Protein AF-A0A928CEN6-F1 (afdb_monomer)

Nearest PDB structures (foldseek):
  6eri-assembly1_Az  TM=1.935E-01  e=9.659E-01  Spinacia oleracea
  6ucq-assembly2_2w  TM=2.050E-01  e=7.772E+00  Thermus thermophilus HB8

Solvent-accessible surface area (backbone atoms only — not comparable to full-atom values): 9638 Å² total; per-residue (Å²): 130,81,51,72,68,55,51,50,57,54,56,73,70,51,58,93,53,39,37,48,32,36,59,59,85,75,24,34,32,21,48,49,69,21,22,50,49,39,35,76,67,61,49,87,62,78,73,44,77,46,77,37,79,91,77,73,42,78,44,39,33,30,74,46,50,56,86,57,46,68,73,60,59,58,90,54,57,70,46,81,50,99,58,40,33,34,36,56,53,58,77,90,65,59,74,63,72,74,55,53,62,54,46,55,52,53,58,54,55,66,62,66,64,74,64,64,73,85,73,52,81,78,50,58,74,65,50,51,51,50,47,55,51,50,62,73,71,51,65,67,92,82,52,54,73,67,55,51,54,52,50,54,54,52,50,50,50,57,64,61,70,121

Structure (mmCIF, N/CA/C/O backbone):
data_AF-A0A928CEN6-F1
#
_entry.id   AF-A0A928CEN6-F1
#
loop_
_atom_site.group_PDB
_atom_site.id
_atom_site.type_symbol
_atom_site.label_atom_id
_atom_site.label_alt_id
_atom_site.label_comp_id
_atom_site.label_asym_id
_atom_site.label_entity_id
_atom_site.label_seq_id
_atom_site.pdbx_PDB_ins_code
_atom_site.Cartn_x
_atom_site.Cartn_y
_atom_site.Cartn_z
_atom_site.occupancy
_atom_site.B_iso_or_equiv
_atom_site.auth_seq_id
_atom_site.auth_comp_id
_atom_site.auth_asym_id
_atom_site.auth_atom_id
_atom_site.pdbx_PDB_model_num
ATOM 1 N N . MET A 1 1 ? -12.732 -8.418 -9.285 1.00 65.50 1 MET A N 1
ATOM 2 C CA . MET A 1 1 ? -11.480 -8.115 -8.556 1.00 65.50 1 MET A CA 1
ATOM 3 C C . MET A 1 1 ? -10.814 -9.436 -8.225 1.00 65.50 1 MET A C 1
ATOM 5 O O . MET A 1 1 ? -11.545 -10.324 -7.795 1.00 65.50 1 MET A O 1
ATOM 9 N N . PRO A 1 2 ? -9.497 -9.578 -8.441 1.00 81.44 2 PRO A N 1
ATOM 10 C CA . PRO A 1 2 ? -8.765 -10.781 -8.051 1.00 81.44 2 PRO A CA 1
ATOM 11 C C . PRO A 1 2 ? -8.824 -10.985 -6.533 1.00 81.44 2 PRO A C 1
ATOM 13 O O . PRO A 1 2 ? -8.912 -10.015 -5.771 1.00 81.44 2 PRO A O 1
ATOM 16 N N . THR A 1 3 ? -8.799 -12.240 -6.081 1.00 87.88 3 THR A N 1
ATOM 17 C CA . THR A 1 3 ? -8.685 -12.532 -4.648 1.00 87.88 3 THR A CA 1
ATOM 18 C C . THR A 1 3 ? -7.268 -12.229 -4.163 1.00 87.88 3 THR A C 1
ATOM 20 O O . THR A 1 3 ? -6.335 -12.114 -4.955 1.00 87.88 3 THR A O 1
ATOM 23 N N . TYR A 1 4 ? -7.063 -12.144 -2.845 1.00 85.88 4 TYR A N 1
ATOM 24 C CA . TYR A 1 4 ? -5.704 -12.023 -2.306 1.00 85.88 4 TYR A CA 1
ATOM 25 C C . TYR A 1 4 ? -4.802 -13.190 -2.730 1.00 85.88 4 TYR A C 1
ATOM 27 O O . TYR A 1 4 ? -3.616 -12.977 -2.929 1.00 85.88 4 TYR A O 1
ATOM 35 N N . ILE A 1 5 ? -5.344 -14.400 -2.894 1.00 88.38 5 ILE A N 1
ATOM 36 C CA . ILE A 1 5 ? -4.552 -15.560 -3.321 1.00 88.38 5 ILE A CA 1
ATOM 37 C C . ILE A 1 5 ? -4.051 -15.356 -4.752 1.00 88.38 5 ILE A C 1
ATOM 39 O O . ILE A 1 5 ? -2.872 -15.577 -5.015 1.00 88.38 5 ILE A O 1
ATOM 43 N N . ASP A 1 6 ? -4.921 -14.890 -5.648 1.00 91.00 6 ASP A N 1
ATOM 44 C CA . ASP A 1 6 ? -4.562 -14.636 -7.047 1.00 91.00 6 ASP A CA 1
ATOM 45 C C . ASP A 1 6 ? -3.518 -13.523 -7.147 1.00 91.00 6 ASP A C 1
ATOM 47 O O . ASP A 1 6 ? -2.530 -13.665 -7.857 1.00 91.00 6 ASP A O 1
ATOM 51 N N . VAL A 1 7 ? -3.692 -12.448 -6.370 1.00 91.50 7 VAL A N 1
ATOM 52 C CA . VAL A 1 7 ? -2.750 -11.322 -6.332 1.00 91.50 7 VAL A CA 1
ATOM 53 C C . VAL A 1 7 ? -1.373 -11.741 -5.827 1.00 91.50 7 VAL A C 1
ATOM 55 O O . VAL A 1 7 ? -0.380 -11.329 -6.415 1.00 91.50 7 VAL A O 1
ATOM 58 N N . ILE A 1 8 ? -1.287 -12.553 -4.769 1.00 91.06 8 ILE A N 1
ATOM 59 C CA . ILE A 1 8 ? 0.012 -12.991 -4.240 1.00 91.06 8 ILE A CA 1
ATOM 60 C C . ILE A 1 8 ? 0.712 -13.940 -5.212 1.00 91.06 8 ILE A C 1
ATOM 62 O O . ILE A 1 8 ? 1.891 -13.749 -5.486 1.00 91.06 8 ILE A O 1
ATOM 66 N N . LYS A 1 9 ? -0.010 -14.889 -5.817 1.00 92.06 9 LYS A N 1
ATOM 67 C CA . LYS A 1 9 ? 0.566 -15.739 -6.872 1.00 92.06 9 LYS A CA 1
ATOM 68 C C . LYS A 1 9 ? 1.025 -14.917 -8.071 1.00 92.06 9 LYS A C 1
ATOM 70 O O . LYS A 1 9 ? 2.051 -15.209 -8.676 1.00 92.06 9 LYS A O 1
ATOM 75 N N . PHE A 1 10 ? 0.259 -13.897 -8.440 1.00 92.19 10 PHE A N 1
ATOM 76 C CA . PHE A 1 10 ? 0.631 -12.996 -9.518 1.00 92.19 10 PHE A CA 1
ATOM 77 C C . PHE A 1 10 ? 1.890 -12.194 -9.157 1.00 92.19 10 PHE A C 1
ATOM 79 O O . PHE A 1 10 ? 2.787 -12.086 -9.983 1.00 92.19 10 PHE A O 1
ATOM 86 N N . GLU A 1 11 ? 2.003 -11.696 -7.926 1.00 93.25 11 GLU A N 1
ATOM 87 C CA . GLU A 1 11 ? 3.195 -11.006 -7.415 1.00 93.25 11 GLU A CA 1
ATOM 88 C C . GLU A 1 11 ? 4.443 -11.899 -7.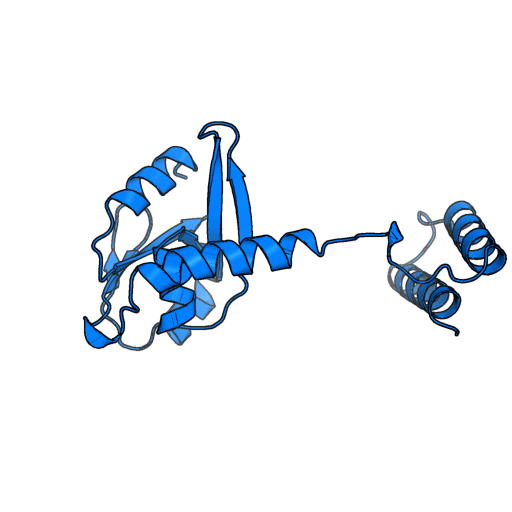410 1.00 93.25 11 GLU A C 1
ATOM 90 O O . GLU A 1 11 ? 5.506 -11.461 -7.831 1.00 93.25 11 GLU A O 1
ATOM 95 N N . GLU A 1 12 ? 4.324 -13.165 -7.005 1.00 91.25 12 GLU A N 1
ATOM 96 C CA . GLU A 1 12 ? 5.446 -14.121 -6.977 1.00 91.25 12 GLU A CA 1
ATOM 97 C C . GLU A 1 12 ? 6.055 -14.386 -8.363 1.00 91.25 12 GLU A C 1
ATOM 99 O O . GLU A 1 12 ? 7.218 -14.765 -8.468 1.00 91.25 12 GLU A O 1
ATOM 104 N N . ASN A 1 13 ? 5.287 -14.159 -9.431 1.00 91.75 13 ASN A N 1
ATOM 105 C CA . ASN A 1 13 ? 5.745 -14.288 -10.814 1.00 91.75 13 ASN A CA 1
ATOM 106 C C . ASN A 1 13 ? 6.246 -12.957 -11.410 1.00 91.75 13 ASN A C 1
ATOM 108 O O . ASN A 1 13 ? 6.406 -12.850 -12.628 1.00 91.75 13 ASN A O 1
ATOM 112 N N . ALA A 1 14 ? 6.410 -11.905 -10.605 1.00 89.94 14 ALA A N 1
ATOM 113 C CA . ALA A 1 14 ? 6.951 -10.638 -11.081 1.00 89.94 14 ALA A CA 1
ATOM 114 C C . ALA A 1 14 ? 8.466 -10.749 -11.344 1.00 89.94 14 ALA A C 1
ATOM 116 O O . ALA A 1 14 ? 9.185 -11.356 -10.547 1.00 89.94 14 ALA A O 1
ATOM 117 N N . PRO A 1 15 ? 8.981 -10.148 -12.433 1.00 90.56 15 PRO A N 1
ATOM 118 C CA . PRO A 1 15 ? 10.419 -10.047 -12.644 1.00 90.56 15 PRO A CA 1
ATOM 119 C C . PRO A 1 15 ? 11.120 -9.287 -11.509 1.00 90.56 15 PRO A C 1
ATOM 121 O O . PRO A 1 15 ? 10.557 -8.383 -10.891 1.00 90.56 15 PRO A O 1
ATOM 124 N N . VAL A 1 16 ? 12.392 -9.609 -11.272 1.00 87.94 16 VAL A N 1
ATOM 125 C CA . VAL A 1 16 ? 13.201 -9.040 -10.176 1.00 87.94 16 VAL A CA 1
ATOM 126 C C . VAL A 1 16 ? 13.340 -7.513 -10.279 1.00 87.94 16 VAL A C 1
ATOM 128 O O . VAL A 1 16 ? 13.387 -6.821 -9.263 1.00 87.94 16 VAL A O 1
ATOM 131 N N . ASN A 1 17 ? 13.359 -6.963 -11.489 1.00 91.38 17 ASN A N 1
ATOM 132 C CA . ASN A 1 17 ? 13.479 -5.529 -11.752 1.00 91.38 17 ASN A CA 1
ATOM 133 C C . ASN A 1 17 ? 12.127 -4.828 -11.938 1.00 91.38 17 ASN A C 1
ATOM 135 O O . ASN A 1 17 ? 12.060 -3.771 -12.557 1.00 91.38 17 ASN A O 1
ATOM 139 N N . THR A 1 18 ? 11.034 -5.428 -11.478 1.00 94.12 18 THR A N 1
ATOM 140 C CA . THR A 1 18 ? 9.691 -4.917 -11.738 1.00 94.12 18 THR A CA 1
ATOM 141 C C . THR A 1 18 ? 8.949 -4.632 -10.443 1.00 94.12 18 THR A C 1
ATOM 143 O O . THR A 1 18 ? 8.920 -5.457 -9.533 1.00 94.12 18 THR A O 1
ATOM 146 N N . ILE A 1 19 ? 8.301 -3.467 -10.390 1.00 94.75 19 ILE A N 1
ATOM 147 C CA . ILE A 1 19 ? 7.291 -3.152 -9.382 1.00 94.75 19 ILE A CA 1
ATOM 148 C C . ILE A 1 19 ? 5.921 -3.382 -9.998 1.00 94.75 19 ILE A C 1
ATOM 150 O O . ILE A 1 19 ? 5.507 -2.675 -10.918 1.00 94.75 19 ILE A O 1
ATOM 154 N N . ARG A 1 20 ? 5.194 -4.345 -9.451 1.00 95.19 20 ARG A N 1
ATOM 155 C CA . ARG A 1 20 ? 3.872 -4.730 -9.917 1.00 95.19 20 ARG A CA 1
ATOM 156 C C . ARG A 1 20 ? 2.782 -4.037 -9.122 1.00 95.19 20 ARG A C 1
ATOM 158 O O . ARG A 1 20 ? 2.711 -4.116 -7.894 1.00 95.19 20 ARG A O 1
ATOM 165 N N . LEU A 1 21 ? 1.904 -3.354 -9.848 1.00 93.94 21 LEU A N 1
ATOM 166 C CA . LEU A 1 21 ? 0.791 -2.600 -9.297 1.00 93.94 21 LEU A CA 1
ATOM 167 C C . LEU A 1 21 ? -0.535 -3.217 -9.711 1.00 93.94 21 LEU A C 1
ATOM 169 O O . LEU A 1 21 ? -0.857 -3.352 -10.890 1.00 93.94 21 LEU A O 1
ATOM 173 N N . VAL A 1 22 ? -1.342 -3.546 -8.708 1.00 94.31 22 VAL A N 1
ATOM 174 C CA . VAL A 1 22 ? -2.647 -4.185 -8.867 1.00 94.31 22 VAL A CA 1
ATOM 175 C C . VAL A 1 22 ? -3.753 -3.186 -8.551 1.00 94.31 22 VAL A C 1
ATOM 177 O O . VAL A 1 22 ? -3.754 -2.549 -7.494 1.00 94.31 22 VAL A O 1
ATOM 180 N N . LYS A 1 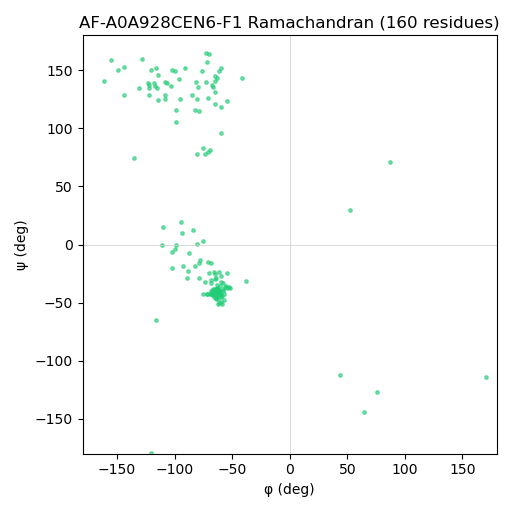23 ? -4.725 -3.057 -9.456 1.00 92.19 23 LYS A N 1
ATOM 181 C CA . LYS A 1 23 ? -5.885 -2.182 -9.285 1.00 92.19 23 LYS A CA 1
ATOM 182 C C . LYS A 1 23 ? -6.832 -2.750 -8.229 1.00 92.19 23 LYS A C 1
ATOM 184 O O . LYS A 1 23 ? -7.305 -3.881 -8.319 1.00 92.19 23 LYS A O 1
ATOM 189 N N . SER A 1 24 ? -7.152 -1.927 -7.238 1.00 88.50 24 SER A N 1
ATOM 190 C CA . SER A 1 24 ? -8.016 -2.248 -6.104 1.00 88.50 24 SER A CA 1
ATOM 191 C C . SER A 1 24 ? -8.990 -1.091 -5.855 1.00 88.50 24 SER A C 1
ATOM 193 O O . SER A 1 24 ? -8.846 -0.330 -4.896 1.00 88.50 24 SER A O 1
ATOM 195 N N . GLY A 1 25 ? -10.001 -0.966 -6.717 1.00 86.75 25 GLY A N 1
ATOM 196 C CA . GLY A 1 25 ? -10.961 0.142 -6.681 1.00 86.75 25 GLY A CA 1
ATOM 197 C C . GLY A 1 25 ? -10.336 1.425 -7.229 1.00 86.75 25 GLY A C 1
ATOM 198 O O . GLY A 1 25 ? -9.779 1.406 -8.323 1.00 86.75 25 GLY A O 1
ATOM 199 N N . GLU A 1 26 ? -10.405 2.514 -6.459 1.00 87.31 26 GLU A N 1
ATOM 200 C CA . GLU A 1 26 ? -9.787 3.818 -6.786 1.00 87.31 26 GLU A CA 1
ATOM 201 C C . GLU A 1 26 ? -8.279 3.888 -6.474 1.00 87.31 26 GLU A C 1
ATOM 203 O O . GLU A 1 26 ? -7.625 4.916 -6.670 1.00 87.31 26 GLU A O 1
ATOM 208 N N . PHE A 1 27 ? -7.721 2.791 -5.962 1.00 89.69 27 PHE A N 1
ATOM 209 C CA . PHE A 1 27 ? -6.328 2.685 -5.554 1.00 89.69 27 PHE A CA 1
ATOM 210 C C . PHE A 1 27 ? -5.601 1.661 -6.413 1.00 89.69 27 PHE A C 1
ATOM 212 O O . PHE A 1 27 ? -6.183 0.659 -6.835 1.00 89.69 27 PHE A O 1
ATOM 219 N N . TYR A 1 28 ? -4.300 1.864 -6.571 1.00 91.94 28 TYR A N 1
ATOM 220 C CA . TYR A 1 28 ? -3.382 0.789 -6.927 1.00 91.94 28 TYR A CA 1
ATOM 221 C C . TYR A 1 28 ? -2.622 0.349 -5.688 1.00 91.94 28 TYR A C 1
ATOM 223 O O . TYR A 1 28 ? -2.418 1.130 -4.752 1.00 91.94 28 TYR A O 1
ATOM 231 N N . ARG A 1 29 ? -2.248 -0.928 -5.670 1.00 94.12 29 ARG A N 1
ATOM 232 C CA . ARG A 1 29 ? -1.489 -1.526 -4.580 1.00 94.12 29 ARG A CA 1
ATOM 233 C C . ARG A 1 29 ? -0.294 -2.300 -5.106 1.00 94.12 29 ARG A C 1
ATOM 235 O O . ARG A 1 29 ? -0.444 -3.089 -6.034 1.00 94.12 29 ARG A O 1
ATOM 242 N N . ALA A 1 30 ? 0.847 -2.089 -4.466 1.00 94.69 30 ALA A N 1
ATOM 243 C CA . ALA A 1 30 ? 2.023 -2.941 -4.568 1.00 94.69 30 ALA A CA 1
ATOM 244 C C . ALA A 1 30 ? 2.015 -3.923 -3.392 1.00 94.69 30 ALA A C 1
ATOM 246 O O . ALA A 1 30 ? 1.636 -3.530 -2.284 1.00 94.69 30 ALA A O 1
ATOM 247 N N . TYR A 1 31 ? 2.432 -5.168 -3.611 1.00 94.75 31 TYR A N 1
ATOM 248 C CA . TYR A 1 31 ? 2.457 -6.212 -2.582 1.00 94.75 31 TYR A CA 1
ATOM 249 C C . TYR A 1 31 ? 3.874 -6.746 -2.379 1.00 94.75 31 TYR A C 1
ATOM 251 O O . TYR A 1 31 ? 4.665 -6.744 -3.308 1.00 94.75 31 TYR A O 1
ATOM 259 N N . ASN A 1 32 ? 4.186 -7.202 -1.166 1.00 94.19 32 ASN A N 1
ATOM 260 C CA . ASN A 1 32 ? 5.425 -7.880 -0.789 1.00 94.19 32 ASN A CA 1
ATOM 261 C C . ASN A 1 32 ? 6.676 -7.207 -1.380 1.00 94.19 32 ASN A C 1
ATOM 263 O O . ASN A 1 32 ? 6.991 -6.077 -1.004 1.00 94.19 32 ASN A O 1
ATOM 267 N N . ARG A 1 33 ? 7.360 -7.873 -2.316 1.00 94.06 33 ARG A N 1
ATOM 268 C CA . ARG A 1 33 ? 8.596 -7.380 -2.920 1.00 94.06 33 ARG A CA 1
ATOM 269 C C . ARG A 1 33 ? 8.363 -6.101 -3.721 1.00 94.06 33 ARG A C 1
ATOM 271 O O . ARG A 1 33 ? 9.112 -5.145 -3.546 1.00 94.06 33 ARG A O 1
ATOM 278 N N . SER A 1 34 ? 7.284 -6.018 -4.498 1.00 95.00 34 SER A N 1
ATOM 279 C CA . SER A 1 34 ? 6.897 -4.773 -5.169 1.00 95.00 34 SER A CA 1
ATOM 280 C C . SER A 1 34 ? 6.608 -3.638 -4.185 1.00 95.00 34 SER A C 1
ATOM 282 O O . SER A 1 34 ? 6.925 -2.488 -4.473 1.00 95.00 34 SER A O 1
ATOM 284 N N . ALA A 1 35 ? 6.031 -3.925 -3.012 1.00 94.69 35 ALA A N 1
ATOM 285 C CA . ALA A 1 35 ? 5.806 -2.900 -1.987 1.00 94.69 35 ALA A CA 1
ATOM 286 C C . ALA A 1 35 ? 7.127 -2.365 -1.418 1.00 94.69 35 ALA A C 1
ATOM 288 O O . ALA A 1 35 ? 7.290 -1.156 -1.272 1.00 94.69 35 ALA A O 1
ATOM 289 N N . TRP A 1 36 ? 8.074 -3.258 -1.144 1.00 93.81 36 TRP A N 1
ATOM 290 C CA . TRP A 1 36 ? 9.409 -2.892 -0.686 1.00 93.81 36 TRP A CA 1
ATOM 291 C C . TRP A 1 36 ? 10.169 -2.056 -1.720 1.00 93.81 36 TRP A C 1
ATOM 293 O O . TRP A 1 36 ? 10.613 -0.952 -1.408 1.00 93.81 36 TRP A O 1
ATOM 303 N N . LEU A 1 37 ? 10.232 -2.523 -2.970 1.00 92.88 37 LEU A N 1
ATOM 304 C CA . LEU A 1 37 ? 10.867 -1.790 -4.066 1.00 92.88 37 LEU A CA 1
ATOM 305 C C . LEU A 1 37 ? 10.234 -0.412 -4.275 1.00 92.88 37 LEU A C 1
ATOM 307 O O . LEU A 1 37 ? 10.940 0.569 -4.477 1.00 92.88 37 LEU A O 1
ATOM 311 N N . PHE A 1 38 ? 8.907 -0.304 -4.179 1.00 92.25 38 PHE A N 1
ATOM 312 C CA . PHE A 1 38 ? 8.240 0.994 -4.268 1.00 92.25 38 PHE A CA 1
ATOM 313 C C . PHE A 1 38 ? 8.703 1.942 -3.155 1.00 92.25 38 PHE A C 1
ATOM 315 O O . PHE A 1 38 ? 8.968 3.117 -3.420 1.00 92.25 38 PHE A O 1
ATOM 322 N N . GLN A 1 39 ? 8.829 1.443 -1.923 1.00 90.31 39 GLN A N 1
ATOM 323 C CA . GLN A 1 39 ? 9.283 2.255 -0.798 1.00 90.31 39 GLN A CA 1
ATOM 324 C C . GLN A 1 39 ? 10.735 2.715 -0.959 1.00 90.31 39 GLN A C 1
ATOM 326 O O . GLN A 1 39 ? 11.036 3.870 -0.672 1.00 90.31 39 GLN A O 1
ATOM 331 N N . CYS A 1 40 ? 11.618 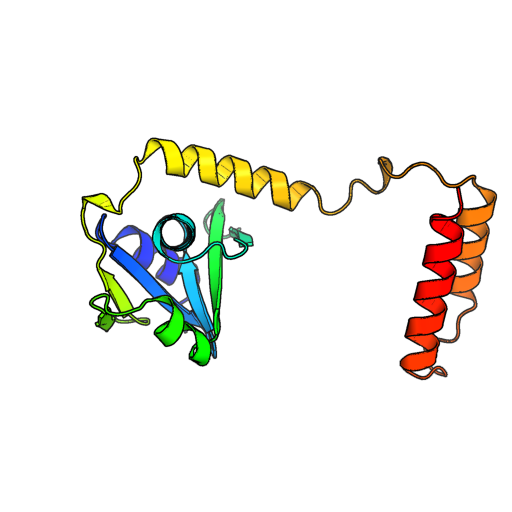1.830 -1.427 1.00 88.00 40 CYS A N 1
ATOM 332 C CA . CYS A 1 40 ? 13.039 2.127 -1.593 1.00 88.00 40 CYS A CA 1
ATOM 333 C C . CYS A 1 40 ? 13.334 3.011 -2.812 1.00 88.00 40 CYS A C 1
ATOM 335 O O . CYS A 1 40 ? 14.153 3.920 -2.721 1.00 88.00 40 CYS A O 1
ATOM 337 N N . CYS A 1 41 ? 12.688 2.747 -3.949 1.00 85.38 41 CYS A N 1
ATOM 338 C CA . CYS A 1 41 ? 13.084 3.315 -5.242 1.00 85.38 41 CYS A CA 1
ATOM 339 C C . CYS A 1 41 ? 12.192 4.479 -5.702 1.00 85.38 41 CYS A C 1
ATOM 341 O O . CYS A 1 41 ? 12.587 5.246 -6.582 1.00 85.38 41 CYS A O 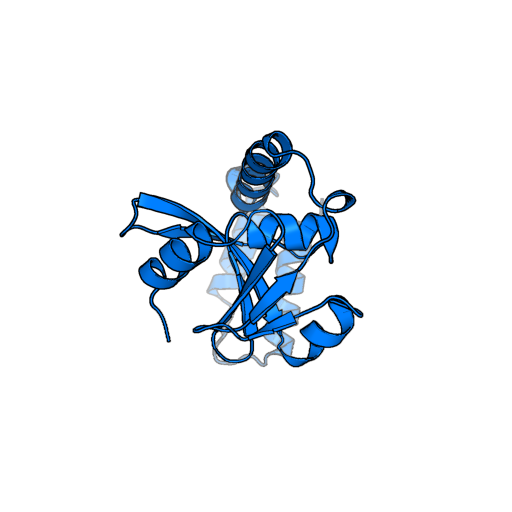1
ATOM 343 N N . ILE A 1 42 ? 10.970 4.599 -5.166 1.00 83.88 42 ILE A N 1
ATOM 344 C CA . ILE A 1 42 ? 9.987 5.584 -5.641 1.00 83.88 42 ILE A CA 1
ATOM 345 C C . ILE A 1 42 ? 9.653 6.599 -4.554 1.00 83.88 42 ILE A C 1
ATOM 347 O O . ILE A 1 42 ? 9.899 7.791 -4.732 1.00 83.88 42 ILE A O 1
ATOM 351 N N . THR A 1 43 ? 9.041 6.176 -3.449 1.00 81.69 43 THR A N 1
ATOM 352 C CA . THR A 1 43 ? 8.624 7.092 -2.376 1.00 81.69 43 THR A CA 1
ATOM 353 C C . THR A 1 43 ? 8.372 6.340 -1.081 1.00 81.69 43 THR A C 1
ATOM 355 O O . THR A 1 43 ? 7.722 5.294 -1.074 1.00 81.69 43 THR A O 1
ATOM 358 N N . GLU A 1 44 ? 8.773 6.953 0.030 1.00 80.06 44 GLU A N 1
ATOM 359 C CA . GLU A 1 44 ? 8.555 6.455 1.384 1.00 80.06 44 GLU A CA 1
ATOM 360 C C . GLU A 1 44 ? 7.076 6.546 1.812 1.00 80.06 44 GLU A C 1
ATOM 362 O O . GLU A 1 44 ? 6.637 7.451 2.522 1.00 80.06 44 GLU A O 1
ATOM 367 N N . TYR A 1 45 ? 6.270 5.590 1.353 1.00 83.31 45 TYR A N 1
ATOM 368 C CA . TYR A 1 45 ? 4.902 5.397 1.826 1.00 83.31 45 TYR A CA 1
ATOM 369 C C . TYR A 1 45 ? 4.845 4.426 3.002 1.00 83.31 45 TYR A C 1
ATOM 371 O O . TYR A 1 45 ? 5.621 3.478 3.105 1.00 83.31 45 TYR A O 1
ATOM 379 N N . LYS A 1 46 ? 3.829 4.610 3.853 1.00 85.50 46 LYS A N 1
ATOM 380 C CA . LYS A 1 46 ? 3.549 3.682 4.947 1.00 85.50 46 LYS A CA 1
ATOM 381 C C . LYS A 1 46 ? 3.133 2.310 4.413 1.00 85.50 46 LYS A C 1
ATOM 383 O O . LYS A 1 46 ? 2.089 2.172 3.771 1.00 85.50 46 LYS A O 1
ATOM 388 N N . VAL A 1 47 ? 3.899 1.291 4.784 1.00 91.25 47 VAL A N 1
ATOM 389 C CA . VAL A 1 47 ? 3.597 -0.114 4.500 1.00 91.25 47 VAL A CA 1
ATOM 390 C C . VAL A 1 47 ? 2.560 -0.639 5.487 1.00 91.25 47 VAL A C 1
ATOM 392 O O . VAL A 1 47 ? 2.653 -0.429 6.697 1.00 91.25 47 VAL A O 1
ATOM 395 N N . MET A 1 48 ? 1.572 -1.362 4.972 1.00 90.44 48 MET A N 1
ATOM 396 C CA . 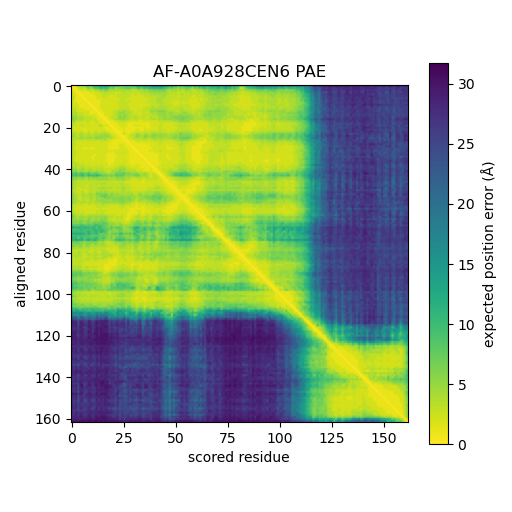MET A 1 48 ? 0.563 -2.064 5.760 1.00 90.44 48 MET A CA 1
ATOM 397 C C . MET A 1 48 ? 0.884 -3.558 5.797 1.00 90.44 48 MET A C 1
ATOM 399 O O . MET A 1 48 ? 1.193 -4.144 4.764 1.00 90.44 48 MET A O 1
ATOM 403 N N . ARG A 1 49 ? 0.766 -4.195 6.968 1.00 90.69 49 ARG A N 1
ATOM 404 C CA . ARG A 1 49 ? 0.926 -5.646 7.143 1.00 90.69 49 ARG A CA 1
ATOM 405 C C . ARG A 1 49 ? -0.442 -6.256 7.407 1.00 90.69 49 ARG A C 1
ATOM 407 O O . ARG A 1 49 ? -1.272 -5.684 8.114 1.00 90.69 49 ARG A O 1
ATOM 414 N N . LYS A 1 50 ? -0.701 -7.422 6.828 1.00 87.56 50 LYS A N 1
ATOM 415 C CA . LYS A 1 50 ? -1.934 -8.173 7.054 1.00 87.56 50 LYS A CA 1
ATOM 416 C C . LYS A 1 50 ? -1.641 -9.663 7.056 1.00 87.56 50 LYS A C 1
ATOM 418 O O . LYS A 1 50 ? -1.094 -10.181 6.094 1.00 87.56 50 LYS A O 1
ATOM 423 N N . TYR A 1 51 ? -2.098 -10.359 8.087 1.00 88.12 51 TYR A N 1
ATOM 424 C CA . TYR A 1 51 ? -2.042 -11.814 8.114 1.00 88.12 51 TYR A CA 1
ATOM 425 C C . TYR A 1 51 ? -3.196 -12.418 7.303 1.00 88.12 51 TYR A C 1
ATOM 427 O O . TYR A 1 51 ? -4.373 -12.117 7.547 1.00 88.12 51 TYR A O 1
ATOM 435 N N . LEU A 1 52 ? -2.883 -13.282 6.337 1.00 85.44 52 LEU A N 1
ATOM 436 C CA . LEU A 1 52 ? -3.871 -14.007 5.544 1.00 85.44 52 LEU A CA 1
ATOM 437 C C . LEU A 1 52 ? -4.061 -15.420 6.090 1.00 85.44 52 LEU A C 1
ATOM 439 O O . LEU A 1 52 ? -3.267 -16.317 5.825 1.00 85.44 52 LEU A O 1
ATOM 443 N N . LYS A 1 53 ? -5.189 -15.657 6.771 1.00 83.94 53 LYS A N 1
ATOM 444 C CA . LYS A 1 53 ? -5.524 -16.974 7.348 1.00 83.94 53 LYS A CA 1
ATOM 445 C C . LYS A 1 53 ? -5.510 -18.117 6.324 1.00 83.94 53 LYS A C 1
ATOM 447 O O . LYS A 1 53 ? -5.105 -19.221 6.665 1.00 83.94 53 LYS A O 1
ATOM 452 N N . ALA A 1 54 ? -5.937 -17.851 5.088 1.00 83.00 54 ALA A N 1
ATOM 453 C CA . ALA A 1 54 ? -6.012 -18.858 4.027 1.00 83.00 54 ALA A CA 1
ATOM 454 C C . ALA A 1 54 ? -4.630 -19.345 3.554 1.00 83.00 54 ALA A C 1
ATOM 456 O O . ALA A 1 54 ? -4.487 -20.512 3.210 1.00 83.00 54 ALA A O 1
ATOM 457 N N . LEU A 1 55 ? -3.625 -18.463 3.565 1.00 82.94 55 LEU A N 1
ATOM 458 C CA . LEU A 1 55 ? -2.249 -18.771 3.153 1.00 82.94 55 LEU A CA 1
ATOM 459 C C . LEU A 1 55 ? -1.304 -18.972 4.347 1.00 82.94 55 LEU A C 1
ATOM 461 O O . LEU A 1 55 ? -0.153 -19.351 4.167 1.00 82.94 55 LEU A O 1
ATOM 465 N N . LYS A 1 56 ? -1.794 -18.724 5.568 1.00 87.75 56 LYS A N 1
ATOM 466 C CA . LYS A 1 56 ? -1.040 -18.762 6.827 1.00 87.75 56 LYS A CA 1
ATOM 467 C C . LYS A 1 56 ? 0.240 -17.917 6.810 1.00 87.75 56 LYS A C 1
ATOM 469 O O . LYS A 1 56 ? 1.184 -18.220 7.535 1.00 87.75 56 LYS A O 1
ATOM 474 N N . CYS A 1 57 ? 0.251 -16.844 6.027 1.00 84.25 57 CYS A N 1
ATOM 475 C CA . CYS A 1 57 ? 1.392 -15.953 5.870 1.00 84.25 57 CYS A CA 1
ATOM 476 C C . CYS A 1 57 ? 1.000 -14.490 6.089 1.00 84.25 57 CYS A C 1
ATOM 478 O O . CYS A 1 57 ? -0.173 -14.108 5.992 1.00 84.25 57 CYS A O 1
ATOM 480 N N . ASP A 1 58 ? 2.004 -13.670 6.378 1.00 90.00 58 ASP A N 1
ATOM 481 C CA . ASP A 1 58 ? 1.883 -12.222 6.332 1.00 90.00 58 ASP A CA 1
ATOM 482 C C . ASP A 1 58 ? 2.036 -11.714 4.904 1.00 90.00 58 ASP A C 1
ATOM 484 O O . ASP A 1 58 ? 2.894 -12.172 4.151 1.00 90.00 58 ASP A O 1
ATOM 488 N N . ILE A 1 59 ? 1.216 -10.728 4.560 1.00 92.25 59 ILE A N 1
ATOM 489 C CA . ILE A 1 59 ? 1.388 -9.916 3.363 1.00 92.25 59 ILE A CA 1
ATOM 490 C C . ILE A 1 59 ? 1.699 -8.483 3.761 1.00 92.25 59 ILE A C 1
ATOM 492 O O . ILE A 1 59 ? 1.160 -7.957 4.741 1.00 92.25 59 ILE A O 1
ATOM 496 N N . TYR A 1 60 ? 2.521 -7.841 2.946 1.00 93.88 60 TYR A N 1
ATOM 497 C CA . TYR A 1 60 ? 2.891 -6.441 3.086 1.00 93.88 60 TYR A CA 1
ATOM 498 C C . TYR A 1 60 ? 2.394 -5.700 1.855 1.00 93.88 60 TYR A C 1
ATOM 500 O O . TYR A 1 60 ? 2.494 -6.225 0.751 1.00 93.88 60 TYR A O 1
ATOM 508 N N . TYR A 1 61 ? 1.798 -4.525 2.008 1.00 94.00 61 TYR A N 1
ATOM 509 C CA . TYR A 1 61 ? 1.319 -3.774 0.853 1.00 94.00 61 TYR A CA 1
ATOM 510 C C . TYR A 1 61 ? 1.370 -2.269 1.068 1.00 94.00 61 TYR A C 1
ATOM 512 O O . TYR A 1 61 ? 1.189 -1.772 2.180 1.00 94.00 61 TYR A O 1
ATOM 520 N N . ILE A 1 62 ? 1.559 -1.551 -0.032 1.00 92.81 62 ILE A N 1
ATOM 521 C CA . ILE A 1 62 ? 1.432 -0.098 -0.114 1.00 92.81 62 ILE A CA 1
ATOM 522 C C . ILE A 1 62 ? 0.272 0.196 -1.051 1.00 92.81 62 ILE A C 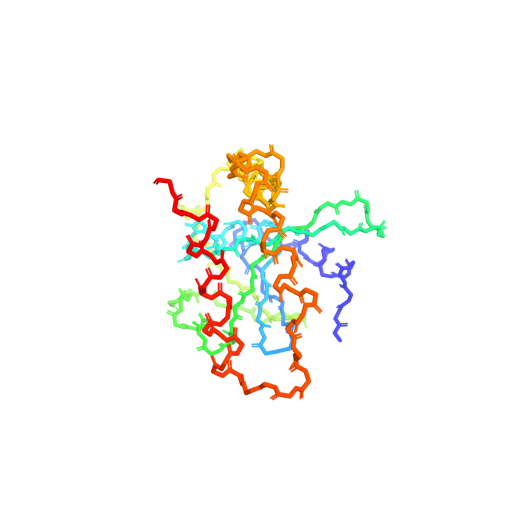1
ATOM 524 O O . ILE A 1 62 ? 0.156 -0.424 -2.104 1.00 92.81 62 ILE A O 1
ATOM 528 N N . GLY A 1 63 ? -0.606 1.116 -0.658 1.00 89.94 63 GLY A N 1
ATOM 529 C CA . GLY A 1 63 ? -1.718 1.565 -1.486 1.00 89.94 63 GLY A CA 1
ATOM 530 C C . GLY A 1 63 ? -1.672 3.067 -1.697 1.00 89.94 63 GLY A C 1
ATOM 531 O O . GLY A 1 63 ? -1.429 3.812 -0.751 1.00 89.94 63 GLY A O 1
ATOM 532 N N . PHE A 1 64 ? -1.958 3.508 -2.916 1.00 87.44 64 PHE A N 1
ATOM 533 C CA . PHE A 1 64 ? -2.007 4.929 -3.247 1.00 87.44 64 PHE A CA 1
ATOM 534 C C . PHE A 1 64 ? -3.114 5.235 -4.265 1.00 87.44 64 PHE A C 1
ATOM 536 O O . PHE A 1 64 ? -3.515 4.351 -5.033 1.00 87.44 64 PHE A O 1
ATOM 543 N N . PRO A 1 65 ? -3.649 6.471 -4.258 1.00 86.88 65 PRO A N 1
ATOM 544 C CA . PRO A 1 65 ? -4.704 6.870 -5.181 1.00 86.88 65 PRO A CA 1
ATOM 545 C C . PRO A 1 65 ? -4.217 6.863 -6.633 1.00 86.88 65 PRO A C 1
ATOM 547 O O . PRO A 1 65 ? -3.122 7.344 -6.925 1.00 86.88 65 PRO A O 1
ATOM 550 N N . GLU A 1 66 ? -5.068 6.408 -7.557 1.00 83.56 66 GLU A N 1
ATOM 551 C CA . GLU A 1 66 ? -4.789 6.400 -9.005 1.00 83.56 66 GLU A CA 1
ATOM 552 C C . GLU A 1 66 ? -4.352 7.779 -9.533 1.00 83.56 66 GLU A C 1
ATOM 554 O O . GLU A 1 66 ? -3.447 7.874 -10.356 1.00 83.56 66 GLU A O 1
ATOM 559 N N . LYS A 1 67 ? -4.928 8.863 -9.000 1.00 81.31 67 LYS A N 1
ATOM 560 C CA . LYS A 1 67 ? -4.632 10.240 -9.434 1.00 81.31 67 LYS A CA 1
ATOM 561 C C . LYS A 1 67 ? -3.222 10.722 -9.080 1.00 81.31 67 LYS A C 1
ATOM 563 O O . LYS A 1 67 ? -2.679 11.555 -9.793 1.00 81.31 67 LYS A O 1
ATOM 568 N N . SER A 1 68 ? -2.647 10.236 -7.980 1.00 76.38 68 SER 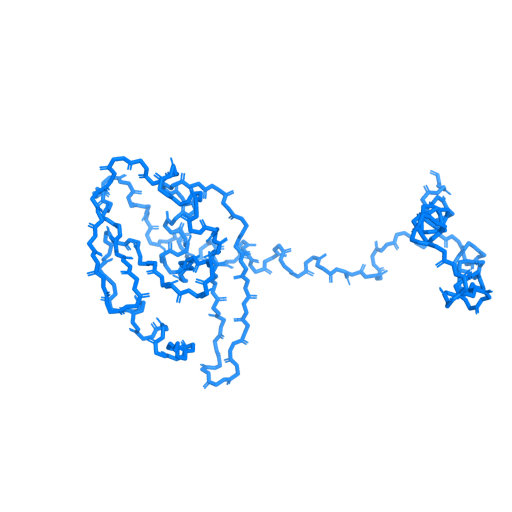A N 1
ATOM 569 C CA . SER A 1 68 ? -1.327 10.677 -7.499 1.00 76.38 68 SER A CA 1
ATOM 570 C C . SER A 1 68 ? -0.190 9.806 -8.030 1.00 76.38 68 SER A C 1
ATOM 572 O O . SER A 1 68 ? 0.964 10.217 -8.019 1.00 76.38 68 SER A O 1
ATOM 574 N N . LEU A 1 69 ? -0.520 8.607 -8.503 1.00 73.25 69 LEU A N 1
ATOM 575 C CA . LEU A 1 69 ? 0.429 7.594 -8.937 1.00 73.25 69 LEU A CA 1
ATOM 576 C C . LEU A 1 69 ? 1.340 8.067 -10.069 1.00 73.25 69 LEU A C 1
ATOM 578 O O . LEU A 1 69 ? 2.559 7.979 -9.950 1.00 73.25 69 LEU A O 1
ATOM 582 N N . PHE A 1 70 ? 0.750 8.609 -11.134 1.00 71.06 70 PHE A N 1
ATOM 583 C CA . PHE A 1 70 ? 1.491 9.034 -12.323 1.00 71.06 70 PHE A CA 1
ATOM 584 C C . PHE A 1 70 ? 2.458 10.190 -12.046 1.00 71.06 70 PHE A C 1
ATOM 586 O O . PHE A 1 70 ? 3.480 10.296 -12.712 1.00 71.06 70 PHE A O 1
ATOM 593 N N . ASN A 1 71 ? 2.192 11.001 -11.018 1.00 75.62 71 ASN A N 1
ATOM 594 C CA . ASN A 1 71 ? 3.105 12.070 -10.615 1.00 75.62 71 ASN A CA 1
ATOM 595 C C . ASN A 1 71 ? 4.355 11.526 -9.907 1.00 75.62 71 ASN A C 1
ATOM 597 O O . ASN A 1 71 ? 5.423 12.113 -10.026 1.00 75.62 71 ASN A O 1
ATOM 601 N N . ASN A 1 72 ? 4.229 10.412 -9.179 1.00 72.00 72 ASN A N 1
ATOM 602 C CA . ASN A 1 72 ? 5.309 9.877 -8.346 1.00 72.00 72 ASN A CA 1
ATOM 603 C C . ASN A 1 72 ? 6.233 8.911 -9.100 1.00 72.00 72 ASN A C 1
ATOM 605 O O . ASN A 1 72 ? 7.404 8.787 -8.759 1.00 72.00 72 ASN A O 1
ATOM 609 N N . ILE A 1 73 ? 5.725 8.212 -10.119 1.00 77.69 73 ILE A N 1
ATOM 610 C CA . ILE A 1 73 ? 6.518 7.216 -10.864 1.00 77.69 73 ILE A CA 1
ATOM 611 C C . ILE A 1 73 ? 7.466 7.851 -11.890 1.00 77.69 73 ILE A C 1
ATOM 613 O O . ILE A 1 73 ? 8.417 7.195 -12.322 1.00 77.69 73 ILE A O 1
ATOM 617 N N . GLY A 1 74 ? 7.252 9.129 -12.225 1.00 76.12 74 GLY A N 1
ATOM 618 C CA . GLY A 1 74 ? 8.075 9.889 -13.164 1.00 76.12 74 GLY A CA 1
ATOM 619 C C . GLY A 1 74 ? 8.010 9.335 -14.590 1.00 76.12 74 GLY A C 1
ATOM 620 O O . GLY A 1 74 ? 6.975 8.843 -15.030 1.00 76.12 74 GLY A O 1
ATOM 621 N N . GLU A 1 75 ? 9.134 9.393 -15.307 1.00 79.56 75 GLU A N 1
ATOM 622 C CA . GLU A 1 75 ? 9.264 8.938 -16.704 1.00 79.56 75 GLU A CA 1
ATOM 623 C C . GLU A 1 75 ? 9.532 7.426 -16.848 1.00 79.56 75 GLU A C 1
ATOM 625 O O . GLU A 1 75 ? 9.904 6.949 -17.923 1.00 79.56 75 GLU A O 1
ATOM 630 N N . ARG A 1 76 ? 9.372 6.642 -15.773 1.00 86.81 76 ARG A N 1
ATOM 631 C CA . ARG A 1 76 ? 9.633 5.197 -15.810 1.00 86.81 76 ARG A CA 1
ATOM 632 C C . ARG A 1 76 ? 8.686 4.488 -16.773 1.00 86.81 76 ARG A C 1
ATOM 634 O O . ARG A 1 76 ? 7.497 4.803 -16.867 1.00 86.81 76 ARG A O 1
ATOM 641 N N . LYS A 1 77 ? 9.212 3.477 -17.467 1.00 87.62 77 LYS A N 1
ATOM 642 C CA . LYS A 1 77 ? 8.413 2.649 -18.371 1.00 87.62 77 LYS A CA 1
ATOM 643 C C . LYS A 1 77 ? 7.378 1.873 -17.570 1.00 87.62 77 LYS A C 1
ATOM 645 O O . LYS A 1 77 ? 7.706 1.224 -16.578 1.00 87.62 77 LYS A O 1
ATOM 650 N N . SER A 1 78 ? 6.133 1.932 -18.035 1.00 90.00 78 SER A N 1
ATOM 651 C CA . SER A 1 78 ? 5.038 1.149 -17.478 1.00 90.00 78 SER A CA 1
ATOM 652 C C . SER A 1 78 ? 4.393 0.277 -18.548 1.00 90.00 78 SER A C 1
ATOM 654 O O . SER A 1 78 ? 4.165 0.718 -19.676 1.00 90.00 78 SER A O 1
ATOM 656 N N . THR A 1 79 ? 4.099 -0.971 -18.191 1.00 92.00 79 THR A N 1
ATOM 657 C CA . THR A 1 79 ? 3.463 -1.951 -19.078 1.00 92.00 79 THR A CA 1
ATOM 658 C C . THR A 1 79 ? 2.180 -2.451 -18.442 1.00 92.00 79 THR A C 1
ATOM 660 O O . THR A 1 79 ? 2.172 -2.872 -17.290 1.00 92.00 79 THR A O 1
ATOM 663 N N . LYS A 1 80 ? 1.070 -2.419 -19.182 1.00 92.25 80 LYS A N 1
ATOM 664 C CA . LYS A 1 80 ? -0.221 -2.891 -18.672 1.00 92.25 80 LYS A CA 1
ATOM 665 C C . LYS A 1 80 ? -0.199 -4.407 -18.457 1.00 92.25 80 LYS A C 1
ATOM 667 O O . LYS A 1 80 ? 0.269 -5.148 -19.315 1.00 92.25 80 LYS A O 1
ATOM 672 N N . THR A 1 81 ? -0.767 -4.854 -17.344 1.00 92.00 81 THR A N 1
ATOM 673 C CA . THR A 1 81 ? -0.892 -6.270 -16.984 1.00 92.00 81 THR A CA 1
ATOM 674 C C . THR A 1 81 ? -2.352 -6.681 -16.815 1.00 92.00 81 THR A C 1
ATOM 676 O O . THR A 1 81 ? -3.267 -5.874 -16.994 1.00 92.00 81 THR A O 1
ATOM 679 N N . GLU A 1 82 ? -2.581 -7.949 -16.465 1.00 89.56 82 GLU A N 1
ATOM 680 C CA . GLU A 1 82 ? -3.916 -8.506 -16.223 1.00 89.56 82 GLU A CA 1
ATOM 681 C C . GLU A 1 82 ? -4.685 -7.740 -15.135 1.00 89.56 82 GLU A C 1
ATOM 683 O O . GLU A 1 82 ? -5.867 -7.434 -15.304 1.00 89.56 82 GLU A O 1
ATOM 688 N N . TYR A 1 83 ? -4.009 -7.376 -14.041 1.00 90.75 83 TYR A N 1
ATOM 689 C CA . TYR A 1 83 ? -4.647 -6.745 -12.883 1.00 90.75 83 TYR A CA 1
ATOM 690 C C . TYR A 1 83 ? -4.271 -5.277 -12.671 1.00 90.75 83 TYR A C 1
ATOM 692 O O . TYR A 1 83 ? -4.777 -4.651 -11.740 1.00 90.75 83 TYR A O 1
ATOM 700 N N . GLY A 1 84 ? -3.419 -4.701 -13.516 1.00 91.75 84 GLY A N 1
ATOM 701 C CA . GLY A 1 84 ? -2.996 -3.310 -13.399 1.00 91.75 84 GLY A CA 1
ATOM 702 C C . GLY A 1 84 ? -1.851 -3.003 -14.348 1.00 91.75 84 GLY A C 1
ATOM 703 O O . GLY A 1 84 ? -2.053 -2.999 -15.564 1.00 91.75 84 GLY A O 1
ATOM 704 N N . PHE A 1 85 ? -0.671 -2.714 -13.808 1.00 92.44 85 PHE A N 1
ATOM 705 C CA . PHE A 1 85 ? 0.521 -2.465 -14.608 1.00 92.44 85 PHE A CA 1
ATOM 706 C C . PHE A 1 85 ? 1.807 -2.747 -13.834 1.00 92.44 85 PHE A C 1
ATOM 708 O O . PHE A 1 85 ? 1.827 -2.748 -12.606 1.00 92.44 85 PHE A O 1
ATOM 715 N N . ASP A 1 86 ? 2.872 -2.965 -14.584 1.00 94.38 86 ASP A N 1
ATOM 716 C CA . ASP A 1 86 ? 4.226 -3.173 -14.104 1.00 94.38 86 ASP A CA 1
ATOM 717 C C . ASP A 1 86 ? 5.050 -1.917 -14.396 1.00 94.38 86 ASP A C 1
ATOM 719 O O . ASP A 1 86 ? 4.903 -1.317 -15.463 1.00 94.38 86 ASP A O 1
ATOM 723 N N . ILE A 1 87 ? 5.894 -1.513 -13.451 1.00 92.81 87 ILE A N 1
ATOM 724 C CA . ILE A 1 87 ? 6.882 -0.441 -13.600 1.00 92.81 87 ILE A CA 1
ATOM 725 C C . ILE A 1 87 ? 8.256 -1.092 -13.664 1.00 92.81 87 ILE A C 1
ATOM 727 O O . ILE A 1 87 ? 8.626 -1.845 -12.762 1.00 92.81 87 ILE A O 1
ATOM 731 N N . GLU A 1 88 ? 9.007 -0.786 -14.712 1.00 92.94 88 GLU A N 1
ATOM 732 C CA . GLU A 1 88 ? 10.360 -1.300 -14.898 1.00 92.94 88 GLU A CA 1
ATOM 733 C C . GLU A 1 88 ? 11.372 -0.426 -14.144 1.00 92.94 88 GLU A C 1
ATOM 735 O O . GLU A 1 88 ? 11.376 0.801 -14.285 1.00 92.94 88 GLU A O 1
ATOM 740 N N . LEU A 1 89 ? 12.216 -1.070 -13.338 1.00 90.62 89 LEU A N 1
ATOM 741 C CA . LEU A 1 89 ? 13.354 -0.466 -12.653 1.00 90.62 89 LEU A CA 1
ATOM 742 C C . LEU A 1 89 ? 14.646 -0.758 -13.412 1.00 90.62 89 LEU A C 1
ATOM 744 O O . LEU A 1 89 ? 14.809 -1.822 -14.020 1.00 90.62 89 LEU A O 1
ATOM 748 N N . MET A 1 90 ? 15.594 0.169 -13.327 1.00 87.62 90 MET A N 1
ATOM 749 C CA . MET A 1 90 ? 16.963 -0.074 -13.767 1.00 87.62 90 MET A CA 1
ATOM 750 C C . MET A 1 90 ? 17.698 -0.934 -12.733 1.00 87.62 90 MET A C 1
ATOM 752 O O . MET A 1 90 ? 17.433 -0.837 -11.537 1.00 87.62 90 MET A O 1
ATOM 756 N N . GLU A 1 91 ? 18.650 -1.762 -13.170 1.00 84.81 91 GLU A N 1
ATOM 757 C CA . GLU A 1 91 ? 19.350 -2.706 -12.279 1.00 84.81 91 GLU A CA 1
ATOM 758 C C . GLU A 1 91 ? 20.023 -2.024 -11.080 1.00 84.81 91 GLU A C 1
ATOM 760 O O . GLU A 1 91 ? 19.981 -2.553 -9.975 1.00 84.81 91 GLU A O 1
ATOM 765 N N . PHE A 1 92 ? 20.578 -0.822 -11.267 1.00 84.19 92 PHE A N 1
ATOM 766 C CA . PHE A 1 92 ? 21.230 -0.069 -10.190 1.00 84.19 92 PHE A CA 1
ATOM 767 C C . PHE A 1 92 ? 20.255 0.497 -9.144 1.00 84.19 92 PHE A C 1
ATOM 769 O O . PHE A 1 92 ? 20.697 0.935 -8.085 1.00 84.19 92 PHE A O 1
ATOM 776 N N . GLU A 1 93 ? 18.950 0.542 -9.435 1.00 85.00 93 GLU A N 1
ATOM 777 C CA . GLU A 1 93 ? 17.930 0.998 -8.482 1.00 85.00 93 GLU A CA 1
ATOM 778 C C . GLU A 1 93 ? 17.522 -0.112 -7.507 1.00 85.00 93 GLU A C 1
ATOM 780 O O . GLU A 1 93 ? 16.922 0.185 -6.475 1.00 85.00 93 GLU A O 1
ATOM 785 N N . ILE A 1 94 ? 17.805 -1.378 -7.833 1.00 87.19 94 ILE A N 1
ATOM 786 C CA . ILE A 1 94 ? 17.332 -2.542 -7.081 1.00 87.19 94 ILE A CA 1
ATOM 787 C C . ILE A 1 94 ? 18.259 -2.760 -5.881 1.00 87.19 94 ILE A C 1
ATOM 789 O O . ILE A 1 94 ? 19.436 -3.071 -6.075 1.00 87.19 94 ILE A O 1
ATOM 793 N N . PRO A 1 95 ? 17.761 -2.633 -4.640 1.00 85.62 95 PRO A N 1
ATOM 794 C CA . PRO A 1 95 ? 18.579 -2.915 -3.472 1.00 85.62 95 PRO A CA 1
ATOM 795 C C . PRO A 1 95 ? 18.866 -4.420 -3.342 1.00 85.62 95 PRO A C 1
ATOM 797 O O . PRO A 1 95 ? 18.189 -5.260 -3.937 1.00 85.62 95 PRO A O 1
ATOM 800 N N . GLU A 1 96 ? 19.851 -4.773 -2.520 1.00 85.50 96 GLU A N 1
ATOM 801 C CA . GLU A 1 96 ? 20.219 -6.170 -2.261 1.00 85.50 96 GLU A CA 1
ATOM 802 C C . GLU A 1 96 ? 19.097 -6.943 -1.546 1.00 85.50 96 GLU A C 1
ATOM 804 O O . GLU A 1 96 ? 18.409 -6.407 -0.678 1.00 85.50 96 GLU A O 1
ATOM 809 N N . GLU A 1 97 ? 18.935 -8.233 -1.855 1.00 77.19 97 GLU A N 1
ATOM 810 C CA . GLU A 1 97 ? 17.821 -9.051 -1.342 1.00 77.19 97 GLU A CA 1
ATOM 811 C C . GLU A 1 97 ? 17.856 -9.234 0.192 1.00 77.19 97 GLU A C 1
ATOM 813 O O . GLU A 1 97 ? 16.809 -9.317 0.832 1.00 77.19 97 GLU A O 1
ATOM 818 N N . GLU A 1 98 ? 19.036 -9.207 0.825 1.00 76.94 98 GLU A N 1
ATOM 819 C CA . GLU A 1 98 ? 19.171 -9.233 2.296 1.00 76.94 98 GLU A CA 1
ATOM 820 C C . GLU A 1 98 ? 18.468 -8.032 2.967 1.00 76.94 98 GLU A C 1
ATOM 822 O O . GLU A 1 98 ? 17.947 -8.121 4.088 1.00 76.94 98 GLU A O 1
ATOM 827 N N . SER A 1 99 ? 18.348 -6.920 2.239 1.00 85.94 99 SER A N 1
ATOM 828 C CA . SER A 1 99 ? 17.623 -5.738 2.702 1.00 85.94 99 SER A CA 1
ATOM 829 C C . SER A 1 99 ? 16.107 -5.967 2.757 1.00 85.94 99 SER A C 1
ATOM 831 O O . SER A 1 99 ? 15.431 -5.323 3.561 1.00 85.94 99 SER A O 1
ATOM 833 N N . TYR A 1 100 ? 15.555 -6.902 1.974 1.00 88.12 100 TYR A N 1
ATOM 834 C CA . TYR A 1 100 ? 14.121 -7.205 1.981 1.00 88.12 100 TYR A CA 1
ATOM 835 C C . TYR A 1 100 ? 13.683 -7.945 3.253 1.00 88.12 100 TYR A C 1
ATOM 837 O O . TYR A 1 100 ? 12.661 -7.606 3.858 1.00 88.12 100 TYR A O 1
ATOM 845 N N . GLU A 1 101 ? 14.464 -8.926 3.713 1.00 87.88 101 GLU A N 1
ATOM 846 C CA . GLU A 1 101 ? 14.184 -9.631 4.972 1.00 87.88 101 GLU A CA 1
ATOM 847 C C . GLU A 1 101 ? 14.264 -8.681 6.170 1.00 87.88 101 GLU A C 1
ATOM 849 O O . GLU A 1 101 ? 13.363 -8.648 7.016 1.00 87.88 101 GLU A O 1
ATOM 854 N N . THR A 1 102 ? 15.293 -7.832 6.186 1.00 88.31 102 THR A N 1
ATOM 855 C CA . THR A 1 102 ? 15.454 -6.781 7.197 1.00 88.31 102 THR A CA 1
ATOM 856 C C . THR A 1 102 ? 14.264 -5.820 7.183 1.00 88.31 102 THR A C 1
ATOM 858 O O . THR A 1 102 ? 13.683 -5.524 8.228 1.00 88.31 102 THR A O 1
ATOM 861 N N . TRP A 1 103 ? 13.823 -5.395 5.996 1.00 90.69 103 TRP A N 1
ATOM 862 C CA . TRP A 1 103 ? 12.656 -4.532 5.834 1.00 90.69 103 TRP A CA 1
ATOM 863 C C . TRP A 1 103 ? 11.372 -5.148 6.406 1.00 90.69 103 TRP A C 1
ATOM 865 O O . TRP A 1 103 ? 10.640 -4.473 7.137 1.00 90.69 103 TRP A O 1
ATOM 875 N N . LYS A 1 104 ? 11.111 -6.440 6.159 1.00 89.12 104 LYS A N 1
ATOM 876 C CA . LYS A 1 104 ? 9.938 -7.130 6.728 1.00 89.12 104 LYS A CA 1
ATOM 877 C C . LYS A 1 104 ? 9.932 -7.088 8.258 1.00 89.12 104 LYS A C 1
ATOM 879 O O . LYS A 1 104 ? 8.861 -6.923 8.853 1.00 89.12 104 LYS A O 1
ATOM 884 N N . MET A 1 105 ? 11.101 -7.216 8.890 1.00 86.12 105 MET A N 1
ATOM 885 C CA . MET A 1 105 ? 11.253 -7.145 10.349 1.00 86.12 105 MET A CA 1
ATOM 886 C C . MET A 1 105 ? 10.994 -5.735 10.893 1.00 86.12 105 MET A C 1
ATOM 888 O O . MET A 1 105 ? 10.312 -5.580 11.913 1.00 86.12 105 MET A O 1
ATOM 892 N N . THR A 1 106 ? 11.456 -4.699 10.191 1.00 85.19 106 THR A N 1
ATOM 893 C CA . THR A 1 106 ? 11.182 -3.299 10.552 1.00 85.19 106 THR A CA 1
ATOM 894 C C . THR A 1 106 ? 9.681 -3.011 10.517 1.00 85.19 106 THR A C 1
ATOM 896 O O . THR A 1 106 ? 9.104 -2.571 11.514 1.00 85.19 106 THR A O 1
ATOM 899 N N . VAL A 1 107 ? 9.001 -3.378 9.424 1.00 83.88 107 VAL A N 1
ATOM 900 C CA . VAL A 1 107 ? 7.548 -3.174 9.279 1.00 83.88 107 VAL A CA 1
ATOM 901 C C . VAL A 1 107 ? 6.751 -3.972 10.321 1.00 83.88 107 VAL A C 1
ATOM 903 O O . VAL A 1 107 ? 5.710 -3.516 10.806 1.00 83.88 107 VAL A O 1
ATOM 906 N N . ALA A 1 108 ? 7.225 -5.167 10.688 1.00 75.12 108 ALA A N 1
ATOM 907 C CA . ALA A 1 108 ? 6.619 -5.978 11.740 1.00 75.12 108 ALA A CA 1
ATOM 908 C C . ALA A 1 108 ? 6.672 -5.295 13.116 1.00 75.12 108 ALA A C 1
ATOM 910 O O . ALA A 1 108 ? 5.694 -5.362 13.862 1.00 75.12 108 ALA A O 1
ATOM 911 N N . THR A 1 109 ? 7.777 -4.619 13.422 1.00 64.56 109 THR A N 1
ATOM 912 C CA . THR A 1 109 ? 8.002 -3.936 14.703 1.00 64.56 109 THR A CA 1
ATOM 913 C C . THR A 1 109 ? 7.142 -2.675 14.824 1.00 64.56 109 THR A C 1
ATOM 915 O O . THR A 1 109 ? 6.493 -2.456 15.847 1.00 64.56 109 THR A O 1
ATOM 918 N N . GLU A 1 110 ? 7.036 -1.888 13.752 1.00 62.06 110 GLU A N 1
ATOM 919 C CA . GLU A 1 110 ? 6.266 -0.638 13.746 1.00 62.06 110 GLU A CA 1
ATOM 920 C C . GLU A 1 110 ? 4.757 -0.842 13.950 1.00 62.06 110 GLU A C 1
ATOM 922 O O . GLU A 1 110 ? 4.086 0.015 14.525 1.00 62.06 110 GLU A O 1
ATOM 927 N N . GLN A 1 111 ? 4.189 -1.973 13.523 1.00 58.75 111 GLN A N 1
ATOM 928 C CA . GLN A 1 111 ? 2.745 -2.221 13.647 1.00 58.75 111 GLN A CA 1
ATOM 929 C C . GLN A 1 111 ? 2.334 -2.869 14.970 1.00 58.75 111 GLN A C 1
ATOM 931 O O . GLN A 1 111 ? 1.191 -2.674 15.392 1.00 58.75 111 GLN A O 1
ATOM 936 N N . SER A 1 112 ? 3.253 -3.552 15.659 1.00 53.28 112 SER A N 1
ATOM 937 C CA . SER A 1 112 ? 3.034 -4.018 17.036 1.00 53.28 112 SER A CA 1
ATOM 938 C C . SER A 1 112 ? 2.961 -2.866 18.044 1.00 53.28 112 SER A C 1
ATOM 940 O O . SER A 1 112 ? 2.421 -3.046 19.128 1.00 53.28 112 SER A O 1
ATOM 942 N N . SER A 1 113 ? 3.407 -1.657 17.680 1.00 47.97 113 SER A N 1
ATOM 943 C CA . SER A 1 113 ? 3.308 -0.466 18.538 1.00 47.97 113 SER A CA 1
ATOM 944 C C . SER A 1 113 ? 1.899 0.145 18.632 1.00 47.97 113 SER A C 1
ATOM 946 O O . SER A 1 113 ? 1.698 1.148 19.320 1.00 47.97 113 SER A O 1
ATOM 948 N N . LYS A 1 114 ? 0.877 -0.460 18.003 1.00 44.22 114 LYS A N 1
ATOM 949 C CA . LYS A 1 114 ? -0.523 -0.130 18.305 1.00 44.22 114 LYS A CA 1
ATOM 950 C C . LYS A 1 114 ? -0.932 -0.711 19.665 1.00 44.22 114 LYS A C 1
ATOM 952 O O . LYS A 1 11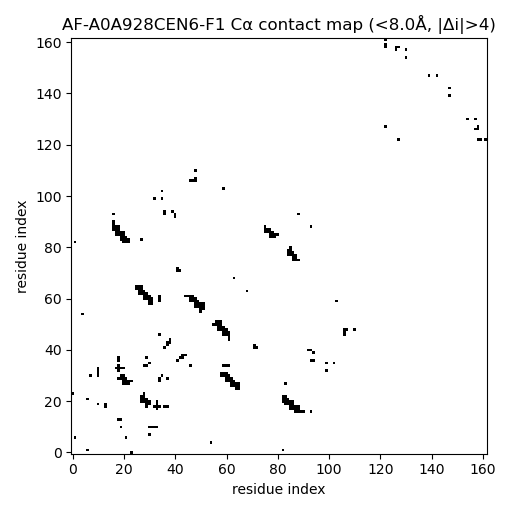4 ? -1.681 -1.677 19.739 1.00 44.22 114 LYS A O 1
ATOM 957 N N . GLY A 1 115 ? -0.490 -0.017 20.712 1.00 42.78 115 GLY A N 1
ATOM 958 C CA . GLY A 1 115 ? -1.118 0.024 22.025 1.00 42.78 115 GLY A CA 1
ATOM 959 C C . GLY A 1 115 ? -0.704 -1.077 22.989 1.00 42.78 115 GLY A C 1
ATOM 960 O O . GLY A 1 115 ? -1.558 -1.863 23.391 1.00 42.78 115 GLY A O 1
ATOM 961 N N . ASP A 1 116 ? 0.530 -1.032 23.496 1.00 40.84 116 ASP A N 1
ATOM 962 C CA . ASP A 1 116 ? 0.724 -1.425 24.895 1.00 40.84 116 ASP A CA 1
ATOM 963 C C . ASP A 1 116 ? 0.066 -0.347 25.769 1.00 40.84 116 ASP A C 1
ATOM 965 O O . ASP A 1 116 ? 0.690 0.583 26.270 1.00 40.84 116 ASP A O 1
ATOM 969 N N . TYR A 1 117 ? -1.256 -0.446 25.934 1.00 49.16 117 TYR A N 1
ATOM 970 C CA . TYR A 1 117 ? -2.002 0.375 26.897 1.00 49.16 117 TYR A CA 1
ATOM 971 C C . TYR A 1 1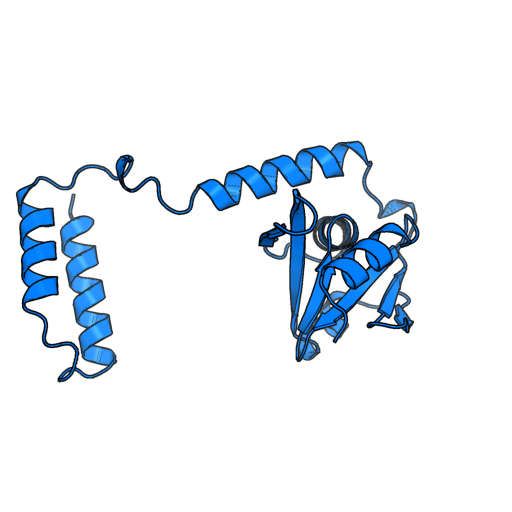17 ? -1.418 0.248 28.313 1.00 49.16 117 TYR A C 1
ATOM 973 O O . TYR A 1 117 ? -1.550 1.163 29.118 1.00 49.16 117 TYR A O 1
ATOM 981 N N . TYR A 1 118 ? -0.740 -0.866 28.595 1.00 48.50 118 TYR A N 1
ATOM 982 C CA . TYR A 1 118 ? -0.067 -1.151 29.857 1.00 48.50 118 TYR A CA 1
ATOM 983 C C . TYR A 1 118 ? 1.281 -0.436 30.032 1.00 48.50 118 TYR A C 1
ATOM 985 O O . TYR A 1 118 ? 1.797 -0.420 31.145 1.00 48.50 118 TYR A O 1
ATOM 993 N N . SER A 1 119 ? 1.859 0.143 28.970 1.00 51.56 119 SER A N 1
ATOM 994 C CA . SER A 1 119 ? 3.109 0.915 29.047 1.00 51.56 119 SER A CA 1
ATOM 995 C C . SER A 1 119 ? 2.881 2.427 29.102 1.00 51.56 119 SER A C 1
ATOM 997 O O . SER A 1 119 ? 3.849 3.187 29.143 1.00 51.56 119 SER A O 1
ATOM 999 N N . LEU A 1 120 ? 1.624 2.886 29.069 1.00 57.19 120 LEU A N 1
ATOM 1000 C CA . LEU A 1 120 ? 1.314 4.284 29.344 1.00 57.19 120 LEU A CA 1
ATOM 1001 C C . LEU A 1 120 ? 1.638 4.565 30.819 1.00 57.19 120 LEU A C 1
ATOM 1003 O O . LEU A 1 120 ? 1.301 3.740 31.672 1.00 57.19 120 LEU A O 1
ATOM 1007 N N . PRO A 1 121 ? 2.293 5.694 31.146 1.00 56.50 121 PRO A N 1
ATOM 1008 C CA . PRO A 1 121 ? 2.428 6.094 32.537 1.00 56.50 121 PRO A CA 1
ATOM 1009 C C . PRO A 1 121 ? 1.023 6.147 33.138 1.00 56.50 121 PRO A C 1
ATOM 1011 O O . PRO A 1 121 ? 0.148 6.814 32.587 1.00 56.50 121 PRO A O 1
ATOM 1014 N N . LEU A 1 122 ? 0.803 5.393 34.220 1.00 58.28 122 LEU A N 1
ATOM 1015 C CA . LEU A 1 122 ? -0.443 5.421 34.980 1.00 58.28 122 LEU A CA 1
ATOM 1016 C C . LEU A 1 122 ? -0.631 6.852 35.480 1.00 58.28 122 LEU A C 1
ATOM 1018 O O . LEU A 1 122 ? -0.051 7.256 36.491 1.00 58.28 122 LEU A O 1
ATOM 1022 N N . VAL A 1 123 ? -1.412 7.634 34.741 1.00 59.62 123 VAL A N 1
ATOM 1023 C CA . VAL A 1 123 ? -1.948 8.904 35.216 1.00 59.62 123 VAL A CA 1
ATOM 1024 C C . VAL A 1 123 ? -2.757 8.505 36.434 1.00 59.62 123 VAL A C 1
ATOM 1026 O O . VAL A 1 123 ? -3.629 7.648 36.314 1.00 59.62 123 VAL A O 1
ATOM 1029 N N . GLY A 1 124 ? -2.389 9.001 37.617 1.00 65.69 124 GLY A N 1
ATOM 1030 C CA . GLY A 1 124 ? -2.857 8.447 38.890 1.00 65.69 124 GLY A CA 1
ATOM 1031 C C . GLY A 1 124 ? -4.348 8.077 38.881 1.00 65.69 124 GLY A C 1
ATOM 1032 O O . GLY A 1 124 ? -5.154 8.782 38.279 1.00 65.69 124 GLY A O 1
ATOM 1033 N N . ILE A 1 125 ? -4.698 6.980 39.566 1.00 68.75 125 ILE A N 1
ATOM 1034 C CA . ILE A 1 125 ? -6.007 6.278 39.567 1.00 68.75 125 ILE A CA 1
ATOM 1035 C C . ILE A 1 125 ? -7.238 7.209 39.511 1.00 68.75 125 ILE A C 1
ATOM 1037 O O . ILE A 1 125 ? -8.283 6.846 38.972 1.00 68.75 125 ILE A O 1
ATOM 1041 N N . GLU A 1 126 ? -7.143 8.403 40.084 1.00 74.88 126 GLU A N 1
ATOM 1042 C CA . GLU A 1 126 ? -8.190 9.419 40.106 1.00 74.88 126 GLU A CA 1
ATOM 1043 C C . GLU A 1 126 ? -8.493 10.050 38.734 1.00 74.88 126 GLU A C 1
ATOM 1045 O O . GLU A 1 126 ? -9.665 10.178 38.374 1.00 74.88 126 GLU A O 1
ATOM 1050 N N . ALA A 1 127 ? -7.476 10.368 37.928 1.00 77.44 127 ALA A N 1
ATOM 1051 C CA . ALA A 1 127 ? -7.660 10.929 36.587 1.00 77.44 127 ALA A CA 1
ATOM 1052 C C . ALA A 1 127 ? -8.307 9.909 35.637 1.00 77.44 127 ALA A C 1
ATOM 1054 O O . ALA A 1 127 ? -9.244 10.238 34.907 1.00 77.44 127 ALA A O 1
ATOM 1055 N N . GLU A 1 128 ? -7.870 8.649 35.697 1.00 81.44 128 GLU A N 1
ATOM 1056 C CA . GLU A 1 128 ? -8.467 7.555 34.924 1.00 81.44 128 GLU A CA 1
ATOM 1057 C C . GLU A 1 128 ? -9.929 7.306 35.320 1.00 81.44 128 GLU A C 1
ATOM 1059 O O . GLU A 1 128 ? -10.797 7.178 34.451 1.00 81.44 128 GLU A O 1
ATOM 1064 N N . ARG A 1 129 ? -10.238 7.295 36.626 1.00 81.44 129 ARG A N 1
ATOM 1065 C CA . ARG A 1 129 ? -11.620 7.162 37.121 1.00 81.44 129 ARG A CA 1
ATOM 1066 C C . ARG A 1 129 ? -12.513 8.301 36.642 1.00 81.44 129 ARG A C 1
ATOM 1068 O O . ARG A 1 129 ? -13.652 8.046 36.249 1.00 81.44 129 ARG A O 1
ATOM 1075 N N . GLU A 1 130 ? -12.006 9.529 36.641 1.00 83.81 130 GLU A N 1
ATOM 1076 C CA . GLU A 1 130 ? -12.757 10.694 36.174 1.00 83.81 130 GLU A CA 1
ATOM 1077 C C . GLU A 1 130 ? -13.014 10.641 34.661 1.00 83.81 130 GLU A C 1
ATOM 1079 O O . GLU A 1 130 ? -14.125 10.932 34.216 1.00 83.81 130 GLU A O 1
ATOM 1084 N N . VAL A 1 131 ? -12.039 10.195 33.863 1.00 87.12 131 VAL A N 1
ATOM 1085 C CA . VAL A 1 131 ? -12.219 9.976 32.417 1.00 87.12 131 VAL A CA 1
ATOM 1086 C C . VAL A 1 131 ? -13.274 8.902 32.149 1.00 87.12 131 VAL A C 1
ATOM 1088 O O . VAL A 1 131 ? -14.180 9.124 31.344 1.00 87.12 131 VAL A O 1
ATOM 1091 N N . ILE A 1 132 ? -13.214 7.764 32.849 1.00 87.88 132 ILE A N 1
ATOM 1092 C CA . ILE A 1 132 ? -14.201 6.681 32.707 1.00 87.88 132 ILE A CA 1
ATOM 1093 C C . ILE A 1 132 ? -15.606 7.175 33.069 1.00 87.88 132 ILE A C 1
ATOM 1095 O O . ILE A 1 132 ? -16.563 6.877 32.351 1.00 87.88 132 ILE A O 1
ATOM 1099 N N . ARG A 1 133 ? -15.738 7.946 34.156 1.00 88.81 133 ARG A N 1
ATOM 1100 C CA . ARG A 1 133 ? -17.013 8.548 34.569 1.00 88.81 133 ARG A CA 1
ATOM 1101 C C . ARG A 1 133 ? -17.565 9.466 33.480 1.00 88.81 133 ARG A C 1
ATOM 1103 O O . ARG A 1 133 ? -18.700 9.287 33.053 1.00 88.81 133 ARG A O 1
ATOM 1110 N N . ARG A 1 134 ? -16.738 10.372 32.951 1.00 90.56 134 ARG A N 1
ATOM 1111 C CA . ARG A 1 134 ? -17.139 11.299 31.882 1.00 90.56 134 ARG A CA 1
ATOM 1112 C C . ARG A 1 134 ? -17.563 10.593 30.604 1.00 90.56 134 ARG A C 1
ATOM 1114 O O . ARG A 1 134 ? -18.521 11.032 29.987 1.00 90.56 134 ARG A O 1
ATOM 1121 N N . ILE A 1 135 ? -16.889 9.511 30.212 1.00 91.62 135 ILE A N 1
ATOM 1122 C CA . ILE A 1 135 ? -17.282 8.725 29.032 1.00 91.62 135 ILE A CA 1
ATOM 1123 C C . ILE A 1 135 ? -18.663 8.087 29.232 1.00 91.62 135 ILE A C 1
ATOM 1125 O O . ILE A 1 135 ? -19.463 8.097 28.302 1.00 91.62 135 ILE A O 1
ATOM 1129 N N . ARG A 1 136 ? -18.957 7.553 30.426 1.00 89.12 136 ARG A N 1
ATOM 1130 C CA . ARG A 1 136 ? -20.268 6.946 30.730 1.00 89.12 136 ARG A CA 1
ATOM 1131 C C . ARG A 1 136 ? -21.402 7.963 30.736 1.00 89.12 136 ARG A C 1
ATOM 1133 O O . ARG A 1 136 ? -22.493 7.648 30.275 1.00 89.12 136 ARG A O 1
ATOM 1140 N N . ASP A 1 137 ? -21.126 9.158 31.243 1.00 90.62 137 ASP A N 1
ATOM 1141 C CA . ASP A 1 137 ? -22.132 10.204 31.411 1.00 90.62 137 ASP A CA 1
ATOM 1142 C C . ASP A 1 137 ? -22.297 11.077 30.151 1.00 90.62 137 ASP A C 1
ATOM 1144 O O . ASP A 1 137 ? -23.193 11.920 30.106 1.00 90.62 137 ASP A O 1
ATOM 1148 N N . PHE A 1 138 ? -21.451 10.911 29.124 1.00 90.94 138 PHE A N 1
ATOM 1149 C CA . PHE A 1 138 ? -21.494 11.739 27.919 1.00 90.94 138 PHE A CA 1
ATOM 1150 C C . PHE A 1 138 ? -22.619 11.294 26.969 1.00 90.94 138 PHE A C 1
ATOM 1152 O O . PHE A 1 138 ? -22.547 10.202 26.397 1.00 90.94 138 PHE A O 1
ATOM 1159 N N . PRO A 1 139 ? -23.644 12.134 26.724 1.00 87.06 139 PRO A N 1
ATOM 1160 C CA . PRO A 1 139 ? -24.780 11.766 25.888 1.00 87.06 139 PRO A CA 1
ATOM 1161 C C . PRO A 1 139 ? -24.423 11.911 24.403 1.00 87.06 139 PRO A C 1
ATOM 1163 O O . PRO A 1 139 ? -24.808 12.885 23.755 1.00 87.06 139 PRO A O 1
ATOM 1166 N N . LEU A 1 140 ? -23.677 10.939 23.868 1.00 85.00 140 LEU A N 1
ATOM 1167 C CA . LEU A 1 140 ? -23.134 10.958 22.503 1.00 85.00 140 LEU A CA 1
ATOM 1168 C C . LEU A 1 140 ? -24.201 11.241 21.432 1.00 85.00 140 LEU A C 1
ATOM 1170 O O . LEU A 1 140 ? -23.939 11.958 20.472 1.00 85.00 140 LEU A O 1
ATOM 1174 N N . GLU A 1 141 ? -25.408 10.711 21.623 1.00 86.56 141 GLU A N 1
ATOM 1175 C CA . GLU A 1 141 ? -26.541 10.808 20.692 1.00 86.56 141 GLU A CA 1
ATOM 1176 C C . GLU A 1 141 ? -27.078 12.238 20.525 1.00 86.56 141 GLU A C 1
ATOM 1178 O O . GLU A 1 141 ? -27.657 12.569 19.493 1.00 86.56 141 GLU A O 1
ATOM 1183 N N . ASN A 1 142 ? -26.851 13.100 21.520 1.00 86.88 142 ASN A N 1
ATOM 1184 C CA . ASN A 1 142 ? -27.404 14.454 21.582 1.00 86.88 142 ASN A CA 1
ATOM 1185 C C . ASN A 1 142 ? -26.338 15.539 21.376 1.00 86.88 142 ASN A C 1
ATOM 1187 O O . ASN A 1 142 ? -26.567 16.702 21.716 1.00 86.88 142 ASN A O 1
ATOM 1191 N N . LYS A 1 143 ? -25.155 15.167 20.873 1.00 89.00 143 LYS A N 1
ATOM 1192 C CA . LYS A 1 143 ? -24.007 16.064 20.734 1.00 89.00 143 LYS A CA 1
ATOM 1193 C C . LYS A 1 143 ? -23.592 16.240 19.284 1.00 89.00 143 LYS A C 1
ATOM 1195 O O . LYS A 1 143 ? -23.555 15.306 18.489 1.00 89.00 143 LYS A O 1
ATOM 1200 N N . THR A 1 144 ? -23.266 17.478 18.943 1.00 89.19 144 THR A N 1
ATOM 1201 C CA . THR A 1 144 ? -22.729 17.829 17.631 1.00 89.19 144 THR A CA 1
ATOM 1202 C C . THR A 1 144 ? -21.295 17.321 17.485 1.00 89.19 144 THR A C 1
ATOM 1204 O O . THR A 1 144 ? -20.572 17.137 18.465 1.00 89.19 144 THR A O 1
ATOM 1207 N N . MET A 1 145 ? -20.840 17.143 16.241 1.00 84.88 145 MET A N 1
ATOM 1208 C CA . MET A 1 145 ? -19.470 16.696 15.960 1.00 84.88 145 MET A CA 1
ATOM 1209 C C . MET A 1 145 ? -18.413 17.588 16.632 1.00 84.88 145 MET A C 1
ATOM 1211 O O . MET A 1 145 ? -17.416 17.087 17.148 1.00 84.88 145 MET A O 1
ATOM 1215 N N . ILE A 1 146 ? -18.654 18.903 16.681 1.00 89.44 146 ILE A N 1
ATOM 1216 C CA . ILE A 1 146 ? -17.760 19.859 17.344 1.00 89.44 146 ILE A CA 1
ATOM 1217 C C . ILE A 1 146 ? -17.697 19.570 18.849 1.00 89.44 146 ILE A C 1
ATOM 1219 O O . ILE A 1 146 ? -16.606 19.462 19.404 1.00 89.44 146 ILE A O 1
ATOM 1223 N N . GLU A 1 147 ? -18.834 19.358 19.510 1.00 86.38 147 GLU A N 1
ATOM 1224 C CA . GLU A 1 147 ? -18.863 19.032 20.941 1.00 86.38 147 GLU A CA 1
ATOM 1225 C C . GLU A 1 147 ? -18.163 17.704 21.252 1.00 86.38 147 GLU A C 1
ATOM 1227 O O . GLU A 1 147 ? -17.428 17.620 22.233 1.00 86.38 147 GLU A O 1
ATOM 1232 N N . CYS A 1 148 ? -18.307 16.694 20.390 1.00 88.81 148 CYS A N 1
ATOM 1233 C CA . CYS A 1 148 ? -17.561 15.441 20.511 1.00 88.81 148 CYS A CA 1
ATOM 1234 C C . CYS A 1 148 ? -16.048 15.676 20.402 1.00 88.81 148 CYS A C 1
ATOM 1236 O O . CYS A 1 148 ? -15.275 15.130 21.187 1.00 88.81 148 CYS A O 1
ATOM 1238 N N . THR A 1 149 ? -15.603 16.521 19.466 1.00 89.00 149 THR A N 1
ATOM 1239 C CA . THR A 1 149 ? -14.171 16.838 19.337 1.00 89.00 149 THR A CA 1
ATOM 1240 C C . THR A 1 149 ? -13.623 17.609 20.540 1.00 89.00 149 THR A C 1
ATOM 1242 O O . THR A 1 149 ? -12.521 17.303 21.001 1.00 89.00 149 THR A O 1
ATOM 1245 N N . VAL A 1 150 ? -14.397 18.547 21.099 1.00 89.38 150 VAL A N 1
ATOM 1246 C CA . VAL A 1 150 ? -14.034 19.279 22.324 1.00 89.38 150 VAL A CA 1
ATOM 1247 C C . VAL A 1 150 ? -13.938 18.319 23.510 1.00 89.38 150 VAL A C 1
ATOM 1249 O O . VAL A 1 150 ? -12.929 18.323 24.213 1.00 89.38 150 VAL A O 1
ATOM 1252 N N . PHE A 1 151 ? -14.914 17.425 23.666 1.00 91.25 151 PHE A N 1
ATOM 1253 C CA . PHE A 1 151 ? -14.928 16.410 24.717 1.00 91.25 151 PHE A CA 1
ATOM 1254 C C . PHE A 1 151 ? -13.683 15.510 24.680 1.00 91.25 151 PHE A C 1
ATOM 1256 O O . PHE A 1 151 ? -12.997 15.349 25.688 1.00 91.25 151 PHE A O 1
ATOM 1263 N N . ILE A 1 152 ? -13.308 14.986 23.507 1.00 91.19 152 ILE A N 1
ATOM 1264 C CA . ILE A 1 152 ? -12.092 14.167 23.363 1.00 91.19 152 ILE A CA 1
ATOM 1265 C C . ILE A 1 152 ? -10.824 14.970 23.689 1.00 91.19 152 ILE A C 1
ATOM 1267 O O . ILE A 1 152 ? -9.897 14.438 24.305 1.00 91.19 152 ILE A O 1
ATOM 1271 N N . SER A 1 153 ? -10.771 16.250 23.311 1.00 85.94 153 SER A N 1
ATOM 1272 C CA . SER A 1 153 ? -9.655 17.133 23.668 1.00 85.94 153 SER A CA 1
ATOM 1273 C C . SER A 1 153 ? -9.535 17.322 25.188 1.00 85.94 153 SER A C 1
ATOM 1275 O O . SER A 1 153 ? -8.425 17.323 25.717 1.00 85.94 153 SER A O 1
ATOM 1277 N N . GLU A 1 154 ? -10.648 17.458 25.909 1.00 87.94 154 GLU A N 1
ATOM 1278 C CA . GLU A 1 154 ? -10.653 17.581 27.374 1.00 87.94 154 GLU A CA 1
ATOM 1279 C C . GLU A 1 154 ? -10.199 16.297 28.074 1.00 87.94 154 GLU A C 1
ATOM 1281 O O . GLU A 1 154 ? -9.377 16.365 28.989 1.00 87.94 154 GLU A O 1
ATOM 1286 N N . LEU A 1 155 ? -10.654 15.126 27.613 1.00 89.81 155 LEU A N 1
ATOM 1287 C CA . LEU A 1 155 ? -10.191 13.839 28.147 1.00 89.81 155 LEU A CA 1
ATOM 1288 C C . LEU A 1 155 ? -8.682 13.654 27.944 1.00 89.81 155 LEU A C 1
ATOM 1290 O O . LEU A 1 155 ? -7.985 13.198 28.847 1.00 89.81 155 LEU A O 1
ATOM 1294 N N . ARG A 1 156 ? -8.153 14.066 26.784 1.00 84.25 156 ARG A N 1
ATOM 1295 C CA . ARG A 1 156 ? -6.706 14.034 26.519 1.00 84.25 156 ARG A CA 1
ATOM 1296 C C . ARG A 1 156 ? -5.924 14.955 27.449 1.00 84.25 156 ARG A C 1
ATOM 1298 O O . ARG A 1 156 ? -4.864 14.562 27.916 1.00 84.25 156 ARG A O 1
ATOM 1305 N N . LYS A 1 157 ? -6.437 16.153 27.743 1.00 84.06 157 LYS A N 1
ATOM 1306 C CA . LYS A 1 157 ? -5.798 17.071 28.702 1.00 84.06 157 LYS A CA 1
ATOM 1307 C C . LYS A 1 157 ? -5.752 16.486 30.113 1.00 84.06 157 LYS A C 1
ATOM 1309 O O . LYS A 1 157 ? -4.747 16.658 30.785 1.00 84.06 157 LYS A O 1
ATOM 1314 N N . LEU A 1 158 ? -6.800 15.782 30.546 1.00 82.62 158 LEU A N 1
ATOM 1315 C CA . LEU A 1 158 ? -6.825 15.120 31.858 1.00 82.62 158 LEU A CA 1
ATOM 1316 C C . LEU A 1 158 ? -5.786 14.003 31.974 1.00 82.62 158 LEU A C 1
ATOM 1318 O O . LEU A 1 158 ? -5.183 13.854 33.027 1.00 82.62 158 LEU A O 1
ATOM 1322 N N . LEU A 1 159 ? -5.580 13.239 30.899 1.00 79.50 159 LEU A N 1
ATOM 1323 C CA . LEU A 1 159 ? -4.602 12.152 30.874 1.00 79.50 159 LEU A CA 1
ATOM 1324 C C . LEU A 1 159 ? -3.164 12.657 30.678 1.00 79.50 159 LEU A C 1
ATOM 1326 O O . LEU A 1 159 ? -2.225 12.043 31.156 1.00 79.50 159 LEU A O 1
ATOM 1330 N N . ASN A 1 160 ? -2.970 13.787 29.999 1.00 75.88 160 ASN A N 1
ATOM 1331 C CA . ASN A 1 160 ? -1.629 14.287 29.684 1.00 75.88 160 ASN A CA 1
ATOM 1332 C C . ASN A 1 160 ? -1.140 15.398 30.625 1.00 75.88 160 ASN A C 1
ATOM 1334 O O . ASN A 1 160 ? -0.011 15.851 30.465 1.00 75.88 160 ASN A O 1
ATOM 1338 N N . ASN A 1 161 ? -1.960 15.865 31.574 1.00 59.75 161 ASN A N 1
ATOM 1339 C CA . ASN A 1 161 ? -1.519 16.796 32.614 1.00 59.75 161 ASN A CA 1
ATOM 1340 C C . ASN A 1 161 ? -0.688 16.038 33.659 1.00 59.75 161 ASN A C 1
ATOM 1342 O O . ASN A 1 161 ? -1.198 15.611 34.694 1.00 59.75 161 ASN A O 1
ATOM 1346 N N . THR A 1 162 ? 0.597 15.865 33.356 1.00 49.19 162 THR A N 1
ATOM 1347 C CA . THR A 1 162 ? 1.673 15.669 34.334 1.00 49.19 162 THR A CA 1
ATOM 1348 C C . THR A 1 162 ? 2.725 16.738 34.093 1.00 49.19 162 THR A C 1
ATOM 1350 O O . THR A 1 162 ? 3.121 16.901 32.918 1.00 49.19 162 THR A O 1
#

Foldseek 3Di:
DDDPVRVVVVLVPDDLQKQDWFDDDQKIKTKQSSQVLCCQQFHPAQKDWDQDPVVRDIMIMDIDGPVCVDVGLPPFDWDADPGGIMTGHDPVSRDDPVVSVVVVVVSVVVVVPPDPVVPQPPLDPVLVVVLVVCVVPPPPVPDDPVRVVVNVVVNVCSSPVD

Secondary structure (DSSP, 8-state):
---HHHHHHHHHTS-TTEEEEEEETTEEEEEHHHHHHHHHHT--PPPEEEEETTTTEEEEEEEEEHHHHHHHHTT--EEE-SSEEEEEPPGGGSPPTHHHHHHHHHHHHHHHTS--GGGS----HHHHHHHHHHHHH--GGG--HHHHHHHHHHHHHHHH--

Radius of gyration: 21.9 Å; Cα contacts (8 Å, |Δi|>4): 166; chains: 1; bounding box: 49×39×59 Å

pLDDT: mean 83.51, std 12.07, range [40.84, 95.19]

Sequence (162 aa):
MPTYIDVIKFEENAPVNTIRLVKSGEFYRAYNRSAWLFQCCITEYKVMRKYLKALKCDIYYIGFPEKSLFNNIGERKSTKTEYGFDIELMEFEIPEEESYETWKMTVATEQSSKGDYYSLPLVGIEAEREVIRRIRDFPLENKTMIECTVFISELRKLLNNT

Mean predicted aligned error: 13.52 Å